Protein AF-A0A355Z2T0-F1 (afdb_monomer)

Solvent-accessible surface area (backbone atoms only — not comparable to full-atom values): 3720 Å² total; per-residue (Å²): 109,76,67,60,54,53,51,52,57,50,50,53,53,48,51,71,74,43,55,86,75,69,69,86,84,42,75,64,56,49,55,48,50,51,63,73,49,60,91,63,88,81,71,88,84,59,78,78,78,79,77,88,77,85,123

pLDDT: mean 89.64, std 10.33, range [47.19, 97.44]

Radius of gyration: 17.12 Å; Cα contacts (8 Å, |Δi|>4): 3; chains: 1; bounding box: 37×28×33 Å

Foldseek 3Di:
DVVVVVVVVVVVVCCVVCVVVDDDCDPVNVVVVCVVCPPPDDDPVDDPDDPPPPD

Mean predicted aligned error: 8.23 Å

Secondary structure (DSSP, 8-state):
-HHHHHHHHHHHHHHHH-GGG-----HHHHHHHHHHTTT----SSSPPPPP----

Sequence (55 aa):
DPVMVNFLNFLERDLLAHPENIRPVTASSFAEAERLTAGIEVDLEEALEEDDDDE

Structure (mmCIF, N/CA/C/O backbone):
data_AF-A0A355Z2T0-F1
#
_entry.id   AF-A0A355Z2T0-F1
#
loop_
_atom_site.group_PDB
_atom_site.id
_atom_site.type_symbol
_atom_site.label_atom_id
_atom_site.label_alt_id
_atom_site.label_comp_id
_atom_site.label_asym_id
_atom_site.label_entity_id
_atom_site.label_seq_id
_atom_site.pdbx_PDB_ins_code
_atom_site.Cartn_x
_atom_site.Cartn_y
_atom_site.Cartn_z
_atom_site.occupancy
_atom_site.B_iso_or_equiv
_atom_site.auth_seq_id
_atom_site.auth_comp_id
_atom_site.auth_asym_id
_atom_site.auth_atom_id
_atom_site.pdbx_PDB_model_num
ATOM 1 N N . ASP A 1 1 ? -6.483 -20.556 -10.750 1.00 85.44 1 ASP A N 1
ATOM 2 C CA . ASP A 1 1 ? -7.497 -19.698 -11.379 1.00 85.44 1 ASP A CA 1
ATOM 3 C C . ASP A 1 1 ? -6.850 -18.953 -12.549 1.00 85.44 1 ASP A C 1
ATOM 5 O O . ASP A 1 1 ? -5.812 -18.334 -12.326 1.00 85.44 1 ASP A O 1
ATOM 9 N N . PRO A 1 2 ? -7.360 -19.067 -13.788 1.00 84.00 2 PRO A N 1
ATOM 10 C CA . PRO A 1 2 ? -6.818 -18.345 -14.943 1.00 84.00 2 PRO A CA 1
ATOM 11 C C . PRO A 1 2 ? -6.860 -16.813 -14.794 1.00 84.00 2 PRO A C 1
ATOM 13 O O . PRO A 1 2 ? -5.973 -16.139 -15.314 1.00 84.00 2 PRO A O 1
ATOM 16 N N . VAL A 1 3 ? -7.824 -16.258 -14.053 1.00 92.25 3 VAL A N 1
ATOM 17 C CA . VAL A 1 3 ? -7.906 -14.815 -13.771 1.00 92.25 3 VAL A CA 1
ATOM 18 C C . VAL A 1 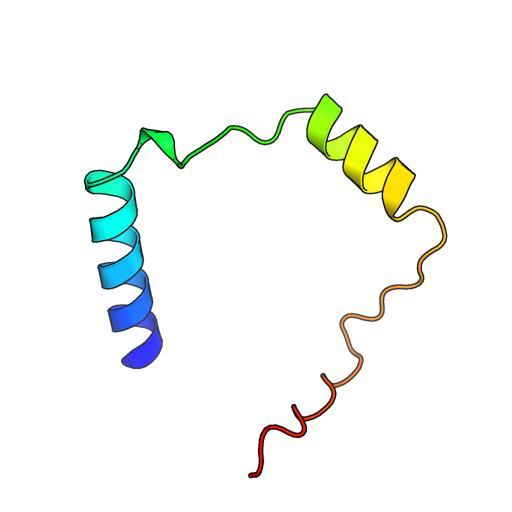3 ? -6.731 -14.380 -12.901 1.00 92.25 3 VAL A C 1
ATOM 20 O O . VAL A 1 3 ? -6.055 -13.403 -13.218 1.00 92.25 3 VAL A O 1
ATOM 23 N N . MET A 1 4 ? -6.416 -15.169 -11.871 1.00 92.94 4 MET A N 1
ATOM 24 C CA . MET A 1 4 ? -5.270 -14.921 -10.992 1.00 92.94 4 MET A CA 1
ATOM 25 C C . MET A 1 4 ? -3.949 -14.891 -11.771 1.00 92.94 4 MET A C 1
ATOM 27 O O . MET A 1 4 ? -3.119 -14.012 -11.563 1.00 92.94 4 MET A O 1
ATOM 31 N N . VAL A 1 5 ? -3.758 -15.819 -12.713 1.00 94.50 5 VAL A N 1
ATOM 32 C CA . VAL A 1 5 ? -2.542 -15.859 -13.544 1.00 94.50 5 VAL A CA 1
ATOM 33 C C . VAL A 1 5 ? -2.429 -14.608 -14.420 1.00 94.50 5 VAL A C 1
ATOM 35 O O . VAL A 1 5 ? -1.354 -14.022 -14.523 1.00 94.50 5 VAL A O 1
ATOM 38 N N . ASN A 1 6 ? -3.533 -14.165 -15.023 1.00 94.56 6 ASN A N 1
ATOM 39 C CA . ASN A 1 6 ? -3.541 -12.959 -15.848 1.00 94.56 6 ASN A CA 1
ATOM 40 C C . ASN A 1 6 ? -3.250 -11.694 -15.031 1.00 94.56 6 ASN A C 1
ATOM 42 O O . ASN A 1 6 ? -2.473 -10.854 -15.484 1.00 94.56 6 ASN A O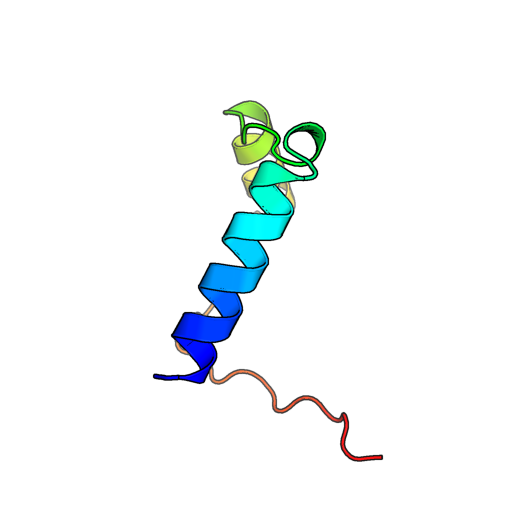 1
ATOM 46 N N . PHE A 1 7 ? -3.818 -11.585 -13.828 1.00 95.00 7 PHE A N 1
ATOM 47 C CA . PHE A 1 7 ? -3.552 -10.472 -12.918 1.00 95.00 7 PHE A CA 1
ATOM 48 C C . PHE A 1 7 ? -2.070 -10.394 -12.527 1.00 95.00 7 PHE A C 1
ATOM 50 O O . PHE A 1 7 ? -1.458 -9.334 -12.632 1.00 95.00 7 PHE A O 1
ATOM 57 N N . LEU A 1 8 ? -1.463 -11.524 -12.154 1.00 96.62 8 LEU A N 1
ATOM 58 C CA . LEU A 1 8 ? -0.049 -11.563 -11.770 1.00 96.62 8 LEU A CA 1
ATOM 59 C C . LEU A 1 8 ? 0.884 -11.217 -12.938 1.00 96.62 8 LEU A C 1
ATOM 61 O O . LEU A 1 8 ? 1.838 -10.469 -12.748 1.00 96.62 8 LEU A O 1
ATOM 65 N N . ASN A 1 9 ? 0.579 -11.687 -14.151 1.00 96.25 9 ASN A N 1
ATOM 66 C CA . ASN A 1 9 ? 1.340 -11.326 -15.351 1.00 96.25 9 ASN A CA 1
ATOM 67 C C . ASN A 1 9 ? 1.225 -9.830 -15.691 1.00 96.25 9 ASN A C 1
ATOM 69 O O . ASN A 1 9 ? 2.178 -9.228 -16.186 1.00 96.25 9 ASN A O 1
ATOM 73 N N . PHE A 1 10 ? 0.052 -9.227 -15.476 1.00 94.81 10 PHE A N 1
ATOM 74 C CA . PHE A 1 10 ? -0.131 -7.783 -15.621 1.00 94.81 10 PHE A CA 1
ATOM 75 C C . PHE A 1 10 ? 0.732 -7.026 -14.606 1.00 94.81 10 PHE A C 1
ATOM 77 O O . PHE A 1 10 ? 1.509 -6.158 -15.003 1.00 94.81 10 PHE A O 1
ATOM 84 N N . LEU A 1 11 ? 0.655 -7.414 -13.331 1.00 94.38 11 LEU A N 1
ATOM 85 C CA . LEU A 1 11 ? 1.406 -6.777 -12.255 1.00 94.38 11 LEU A CA 1
ATOM 86 C C . LEU A 1 11 ? 2.920 -6.886 -12.480 1.00 94.38 11 LEU A C 1
ATOM 88 O O . LEU A 1 11 ? 3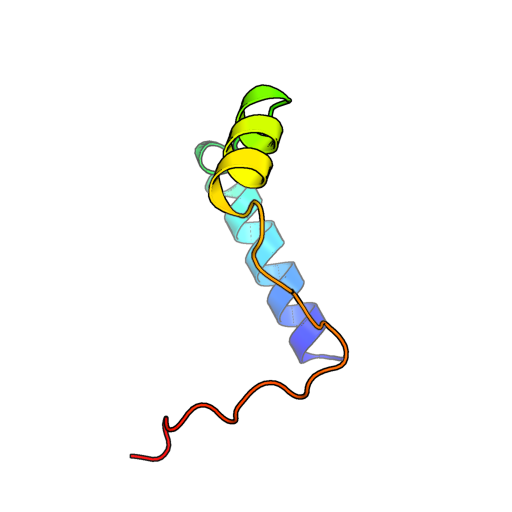.626 -5.896 -12.350 1.00 94.38 11 LEU A O 1
ATOM 92 N N . GLU A 1 12 ? 3.426 -8.054 -12.882 1.00 95.25 12 GLU A N 1
ATOM 93 C CA . GLU A 1 12 ? 4.846 -8.243 -13.208 1.00 95.25 12 GLU A CA 1
ATOM 94 C C . GLU A 1 12 ? 5.329 -7.236 -14.262 1.00 95.25 12 GLU A C 1
ATOM 96 O O . GLU A 1 12 ? 6.363 -6.588 -14.090 1.00 95.25 12 GLU A O 1
ATOM 101 N N . ARG A 1 13 ? 4.571 -7.082 -15.352 1.00 96.50 13 ARG A N 1
ATOM 102 C CA . ARG A 1 13 ? 4.922 -6.165 -16.443 1.00 96.50 13 ARG A CA 1
ATOM 103 C C . ARG A 1 13 ? 4.909 -4.713 -15.987 1.00 96.50 13 ARG A C 1
ATOM 105 O O . ARG A 1 13 ? 5.800 -3.965 -16.380 1.00 96.50 13 ARG A O 1
ATOM 112 N N . ASP A 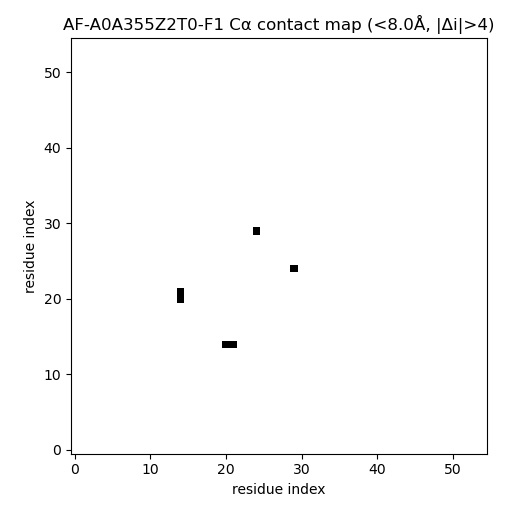1 14 ? 3.929 -4.338 -15.172 1.00 94.75 14 ASP A N 1
ATOM 113 C CA . ASP A 1 14 ? 3.810 -2.985 -1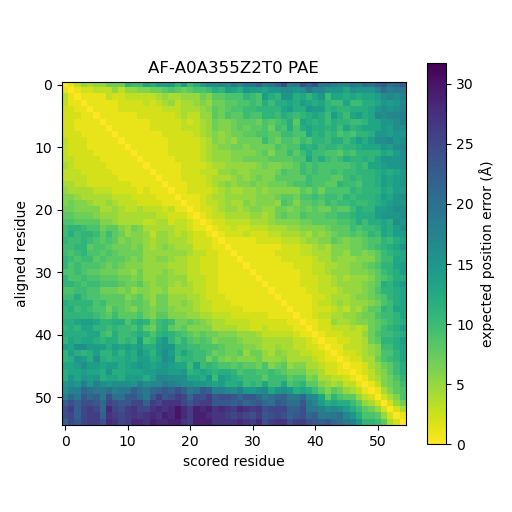4.631 1.00 94.75 14 ASP A CA 1
ATOM 114 C C . ASP A 1 14 ? 4.969 -2.650 -13.680 1.00 94.75 14 ASP A C 1
ATOM 116 O O . ASP A 1 14 ? 5.633 -1.630 -13.852 1.00 94.75 14 ASP A O 1
ATOM 120 N N . LEU A 1 15 ? 5.314 -3.566 -12.766 1.00 94.75 15 LEU A N 1
ATOM 121 C CA . LEU A 1 15 ? 6.434 -3.395 -11.833 1.00 94.75 15 LEU A CA 1
ATOM 122 C C . LEU A 1 15 ? 7.783 -3.244 -12.555 1.00 94.75 15 LEU A C 1
ATOM 124 O O . LEU A 1 15 ? 8.645 -2.492 -12.102 1.00 94.75 15 LEU A O 1
ATOM 128 N N . LEU A 1 16 ? 7.976 -3.953 -13.673 1.00 95.69 16 LEU A N 1
ATOM 129 C CA . LEU A 1 16 ? 9.181 -3.834 -14.500 1.00 95.69 16 LEU A CA 1
ATOM 130 C C . LEU A 1 16 ? 9.211 -2.539 -15.322 1.00 95.69 16 LEU A C 1
ATOM 132 O O . LEU A 1 16 ? 10.289 -1.985 -15.537 1.00 95.69 16 LEU A O 1
ATOM 136 N N . ALA A 1 17 ? 8.055 -2.078 -15.805 1.00 96.88 17 ALA A N 1
ATOM 137 C CA . ALA A 1 17 ? 7.944 -0.864 -16.609 1.00 96.88 17 ALA A CA 1
ATOM 138 C C . ALA A 1 17 ? 8.055 0.415 -15.765 1.00 96.88 17 ALA A C 1
ATOM 140 O O . ALA A 1 17 ? 8.626 1.397 -16.239 1.00 96.88 17 ALA A O 1
ATOM 141 N N . HIS A 1 18 ? 7.543 0.380 -14.531 1.00 95.25 18 HIS A N 1
ATOM 142 C CA . HIS A 1 18 ? 7.400 1.540 -13.651 1.00 95.25 18 HIS A CA 1
ATOM 143 C C . HIS A 1 18 ? 7.914 1.288 -12.222 1.00 95.25 18 HIS A C 1
ATOM 145 O O . HIS A 1 18 ? 7.164 1.432 -11.248 1.00 95.25 18 HIS A O 1
ATOM 151 N N . PRO A 1 19 ? 9.202 0.937 -12.039 1.00 91.31 19 PRO A N 1
ATOM 152 C CA . PRO A 1 19 ? 9.765 0.705 -10.709 1.00 91.31 19 PRO A CA 1
ATOM 153 C C . PRO A 1 19 ? 9.681 1.943 -9.797 1.00 91.31 19 PRO A C 1
ATOM 155 O O . PRO A 1 19 ? 9.653 1.803 -8.576 1.00 91.31 19 PRO A O 1
ATOM 158 N N . GLU A 1 20 ? 9.598 3.153 -10.358 1.00 93.50 20 GLU A N 1
ATOM 159 C CA . GLU A 1 20 ? 9.422 4.415 -9.628 1.00 93.50 20 GLU A CA 1
ATOM 160 C C . GLU A 1 20 ? 8.100 4.517 -8.848 1.00 93.50 20 GLU A C 1
ATOM 162 O O . GLU A 1 20 ? 8.000 5.310 -7.903 1.00 93.50 20 GLU A O 1
ATOM 167 N N . ASN A 1 21 ? 7.097 3.714 -9.213 1.00 90.56 21 ASN A N 1
ATOM 168 C CA . ASN A 1 21 ? 5.808 3.671 -8.524 1.00 90.56 21 ASN A CA 1
ATOM 169 C C . ASN A 1 21 ? 5.868 2.842 -7.234 1.00 90.56 21 ASN A C 1
ATOM 171 O O . ASN A 1 21 ? 5.026 3.012 -6.350 1.00 90.56 21 ASN A O 1
ATOM 175 N N . ILE A 1 22 ? 6.884 1.988 -7.078 1.00 88.75 22 ILE A N 1
ATOM 176 C CA . ILE A 1 22 ? 7.061 1.159 -5.888 1.00 88.75 22 ILE A CA 1
ATOM 177 C C . ILE A 1 22 ? 7.735 2.004 -4.809 1.00 88.75 22 ILE A C 1
ATOM 179 O O . ILE A 1 22 ? 8.940 2.261 -4.842 1.00 88.75 22 ILE A O 1
ATOM 183 N N . ARG A 1 23 ? 6.954 2.440 -3.819 1.00 88.25 23 ARG A N 1
ATOM 184 C CA . ARG A 1 23 ? 7.459 3.213 -2.679 1.00 88.25 23 ARG A CA 1
ATOM 185 C C . ARG A 1 23 ? 7.463 2.366 -1.409 1.00 88.25 23 ARG A C 1
ATOM 187 O O . AR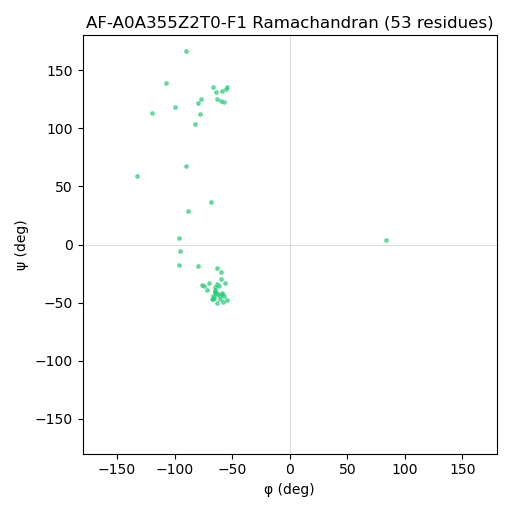G A 1 23 ? 6.508 1.629 -1.171 1.00 88.25 23 ARG A O 1
ATOM 194 N N . PRO A 1 24 ? 8.511 2.465 -0.573 1.00 88.50 24 PRO A N 1
ATOM 195 C CA . PRO A 1 24 ? 8.556 1.736 0.682 1.00 88.50 24 PRO A CA 1
ATOM 196 C C . PRO A 1 24 ? 7.478 2.253 1.633 1.00 88.50 24 PRO A C 1
ATOM 198 O O . PRO A 1 24 ? 7.340 3.461 1.836 1.00 88.50 24 PRO A O 1
ATOM 201 N N . VAL A 1 25 ? 6.771 1.328 2.274 1.00 92.56 25 VAL A N 1
ATOM 202 C CA . VAL A 1 25 ? 5.969 1.647 3.455 1.00 92.56 25 VAL A CA 1
ATOM 203 C C . VAL A 1 25 ? 6.935 1.763 4.625 1.00 92.56 25 VAL A C 1
ATOM 205 O O . VAL A 1 25 ? 7.580 0.790 5.016 1.00 92.56 25 VAL A O 1
ATOM 208 N N . THR A 1 26 ? 7.097 2.973 5.149 1.00 95.62 26 THR A N 1
ATOM 209 C CA . THR A 1 26 ? 8.008 3.222 6.266 1.00 95.62 26 THR A CA 1
ATOM 210 C C . THR A 1 26 ? 7.280 3.066 7.600 1.00 95.62 26 THR A C 1
ATOM 212 O O . THR A 1 26 ? 6.050 3.084 7.669 1.00 95.62 26 THR A O 1
ATOM 215 N N . ALA A 1 27 ? 8.041 2.998 8.695 1.00 97.19 27 ALA A N 1
ATOM 216 C CA . ALA A 1 27 ? 7.466 3.063 10.037 1.00 97.19 27 ALA A CA 1
ATOM 217 C C . ALA A 1 27 ? 6.622 4.337 10.249 1.00 97.19 27 ALA A C 1
ATOM 219 O O . ALA A 1 27 ? 5.613 4.290 10.945 1.00 97.19 27 ALA A O 1
ATOM 220 N N . SER A 1 28 ? 6.993 5.463 9.622 1.00 96.31 28 SER A N 1
ATOM 221 C CA . SER A 1 28 ? 6.196 6.691 9.696 1.00 96.31 28 SER A CA 1
ATOM 222 C C . SER A 1 28 ? 4.903 6.591 8.890 1.00 96.31 28 SER A C 1
ATOM 224 O O . SER A 1 28 ? 3.878 7.050 9.377 1.00 96.31 28 SER A O 1
ATOM 226 N N . SER A 1 29 ? 4.929 5.966 7.704 1.00 95.38 29 SER A N 1
ATOM 227 C CA . SER A 1 29 ? 3.715 5.683 6.924 1.00 95.38 29 SER A CA 1
ATOM 228 C C . SER A 1 29 ? 2.736 4.823 7.722 1.00 95.38 29 SER A C 1
ATOM 230 O O . SER A 1 29 ? 1.542 5.099 7.733 1.00 95.38 29 SER A O 1
ATOM 232 N N . PHE A 1 30 ? 3.250 3.814 8.430 1.00 95.44 30 PHE A N 1
ATOM 233 C CA . PHE A 1 30 ? 2.432 2.940 9.266 1.00 95.44 30 PHE A CA 1
ATOM 234 C C . PHE 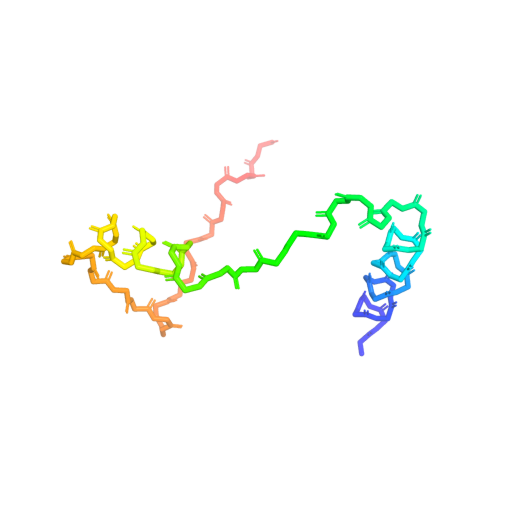A 1 30 ? 1.844 3.676 10.478 1.00 95.44 30 PHE A C 1
ATOM 236 O O . PHE A 1 30 ? 0.644 3.600 10.713 1.00 95.44 30 PHE A O 1
ATOM 243 N N . ALA A 1 31 ? 2.658 4.450 11.202 1.00 97.00 31 ALA A N 1
ATOM 244 C CA . ALA A 1 31 ? 2.189 5.237 12.345 1.00 97.00 31 ALA A CA 1
ATOM 245 C C . ALA A 1 31 ? 1.155 6.305 11.943 1.00 97.00 31 ALA A C 1
ATOM 247 O O . ALA A 1 31 ? 0.242 6.630 12.700 1.00 97.00 31 ALA A O 1
ATOM 248 N N . GLU A 1 32 ? 1.298 6.877 10.747 1.00 96.94 32 GLU A N 1
ATOM 249 C CA . GLU A 1 32 ? 0.308 7.783 10.177 1.00 96.94 32 GLU A CA 1
ATOM 250 C C . GLU A 1 32 ? -1.003 7.068 9.852 1.00 96.94 32 GLU A C 1
ATOM 252 O O . GLU A 1 32 ? -2.055 7.568 10.249 1.00 96.94 32 GLU A O 1
ATOM 257 N N . ALA A 1 33 ? -0.945 5.907 9.197 1.00 95.19 33 ALA A N 1
ATOM 258 C CA . ALA A 1 33 ? -2.127 5.099 8.920 1.00 95.19 33 ALA A CA 1
ATOM 259 C C . ALA A 1 33 ? -2.860 4.718 10.217 1.00 95.19 33 ALA A C 1
ATOM 261 O O . ALA A 1 33 ? -4.044 5.005 10.340 1.00 95.19 33 ALA A O 1
ATOM 262 N N . GLU A 1 34 ? -2.142 4.192 11.215 1.00 94.88 34 GLU A N 1
ATOM 263 C CA . GLU A 1 34 ? -2.699 3.812 12.521 1.00 94.88 34 GLU A CA 1
ATOM 264 C C . GLU A 1 34 ? -3.392 4.990 13.216 1.00 94.88 34 GLU A C 1
ATOM 266 O O . GLU A 1 34 ? -4.505 4.859 13.721 1.00 94.88 34 GLU A O 1
ATOM 271 N N . ARG A 1 35 ? -2.764 6.173 13.204 1.00 97.44 35 ARG A N 1
ATOM 272 C CA . ARG A 1 35 ? -3.360 7.393 13.761 1.00 97.44 35 ARG A CA 1
ATOM 273 C C . ARG A 1 35 ? -4.637 7.793 13.021 1.00 97.44 35 ARG A C 1
ATOM 275 O O . ARG A 1 35 ? -5.581 8.240 13.664 1.00 97.44 35 ARG A O 1
ATOM 282 N N . LEU A 1 36 ? -4.647 7.707 11.691 1.00 97.12 36 LEU A N 1
ATOM 283 C CA . LEU A 1 36 ? -5.791 8.110 10.868 1.00 97.12 36 LEU A CA 1
ATOM 284 C C . LEU A 1 36 ? -6.977 7.156 11.015 1.00 97.12 36 LEU A C 1
ATOM 286 O O . LEU A 1 36 ? -8.117 7.607 10.963 1.00 97.12 36 LEU A O 1
ATOM 290 N N . THR A 1 37 ? -6.717 5.867 11.221 1.00 95.06 37 THR A N 1
ATOM 291 C CA . THR A 1 37 ? -7.756 4.841 11.370 1.00 95.06 37 THR A CA 1
ATOM 292 C C . THR A 1 37 ? -8.090 4.529 12.829 1.00 95.06 37 THR A C 1
ATOM 294 O O . THR A 1 37 ? -8.851 3.604 13.105 1.00 95.06 37 THR A O 1
ATOM 297 N N . ALA A 1 38 ? -7.518 5.265 13.785 1.00 95.88 38 ALA A N 1
ATOM 298 C CA . ALA A 1 38 ? -7.721 5.016 15.204 1.00 95.88 38 ALA A CA 1
ATOM 299 C C . ALA A 1 38 ? -9.209 5.119 15.583 1.00 95.88 38 ALA A C 1
ATOM 301 O O . ALA A 1 38 ? -9.843 6.157 15.394 1.00 95.88 38 ALA A O 1
ATOM 302 N N . GLY A 1 39 ? -9.749 4.046 16.165 1.00 93.81 39 GLY A N 1
ATOM 303 C CA . GLY A 1 39 ? -11.146 3.978 16.601 1.00 93.81 39 GLY A CA 1
ATOM 304 C C . GLY A 1 39 ? -12.148 3.608 15.505 1.00 93.81 39 GLY A C 1
ATOM 305 O O . GLY A 1 39 ? -13.341 3.587 15.791 1.00 93.81 39 GLY A O 1
ATOM 306 N N . ILE A 1 40 ? -11.686 3.304 14.287 1.00 93.75 40 ILE A N 1
ATOM 307 C CA . ILE A 1 40 ? -12.512 2.660 13.263 1.00 93.75 40 ILE A CA 1
ATOM 308 C C . ILE A 1 40 ? -12.573 1.164 13.585 1.00 93.75 40 ILE A C 1
ATOM 310 O O . ILE A 1 40 ? -11.539 0.502 13.683 1.00 93.75 40 ILE A O 1
ATOM 314 N N . GLU A 1 41 ? -13.782 0.646 13.778 1.00 90.19 41 GLU A N 1
ATOM 315 C CA . GLU A 1 41 ? -14.030 -0.789 13.888 1.00 90.19 41 GLU A CA 1
ATOM 316 C C . GLU A 1 41 ? -13.990 -1.391 12.480 1.00 90.19 41 GLU A C 1
ATOM 318 O O . GLU A 1 41 ? -14.649 -0.887 11.572 1.00 90.19 41 GLU A O 1
ATOM 323 N N . VAL A 1 42 ? -13.150 -2.407 12.282 1.00 86.00 42 VAL A N 1
ATOM 324 C CA . VAL A 1 42 ? -12.987 -3.093 10.997 1.00 86.00 42 VAL A CA 1
ATOM 325 C C . VAL A 1 42 ? -13.362 -4.548 11.214 1.00 86.00 42 VAL A C 1
ATOM 327 O O . VAL A 1 42 ? -12.661 -5.255 11.9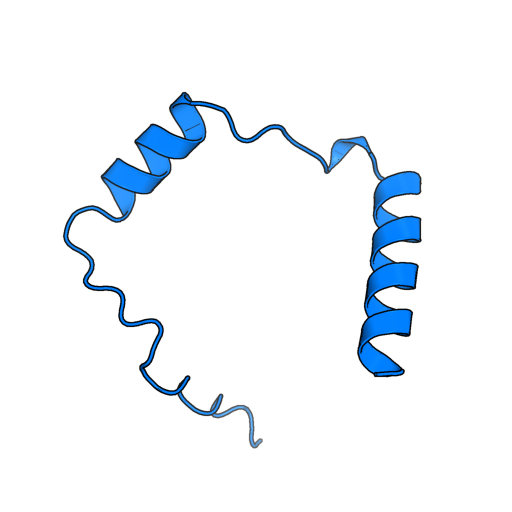41 1.00 86.00 42 VAL A O 1
ATOM 330 N N . ASP A 1 43 ? -14.453 -4.969 10.588 1.00 88.62 43 ASP A N 1
ATOM 331 C CA . ASP A 1 43 ? -14.875 -6.362 10.500 1.00 88.62 43 ASP A CA 1
ATOM 332 C C . ASP A 1 43 ? -14.441 -6.899 9.125 1.00 88.62 43 ASP A C 1
ATOM 334 O O . ASP A 1 43 ? -14.814 -6.349 8.091 1.00 88.62 43 ASP A O 1
ATOM 338 N N . LEU A 1 44 ? -13.570 -7.913 9.104 1.00 88.06 44 LEU A N 1
ATOM 339 C CA . LEU A 1 44 ? -13.097 -8.539 7.858 1.00 88.06 44 LEU A CA 1
ATOM 340 C C . LEU A 1 44 ? -13.912 -9.788 7.502 1.00 88.06 44 LEU A C 1
ATOM 342 O O . LEU A 1 44 ? -13.689 -10.406 6.459 1.00 88.06 44 LEU A O 1
ATOM 346 N N . GLU A 1 45 ? -14.811 -10.181 8.394 1.00 90.56 45 GLU A N 1
ATOM 347 C CA . GLU A 1 45 ? -15.747 -11.280 8.262 1.00 90.56 45 GLU A CA 1
ATOM 348 C C . GLU A 1 45 ? -17.118 -10.797 7.768 1.00 90.56 45 GLU A C 1
ATOM 350 O O . GLU A 1 45 ? -17.906 -11.607 7.266 1.00 90.56 45 GLU A O 1
ATOM 355 N N . GLU A 1 46 ? -17.393 -9.495 7.877 1.00 90.00 46 GLU A N 1
ATOM 356 C CA . GLU A 1 46 ? -18.537 -8.842 7.256 1.00 90.00 46 GLU A CA 1
ATOM 357 C C . GLU A 1 46 ? -18.499 -9.033 5.733 1.00 90.00 46 GLU A C 1
ATOM 359 O O . GLU A 1 46 ? -17.471 -8.872 5.068 1.00 90.00 46 GLU A O 1
ATOM 364 N N . ALA A 1 47 ? -19.641 -9.431 5.168 1.00 87.25 47 ALA A N 1
ATOM 365 C CA . ALA A 1 47 ? -19.772 -9.540 3.725 1.00 87.25 47 ALA A CA 1
ATOM 366 C C . ALA A 1 47 ? -19.622 -8.145 3.116 1.00 87.25 47 ALA A C 1
ATOM 368 O O . ALA A 1 47 ? -20.278 -7.208 3.564 1.00 87.25 47 ALA A O 1
ATOM 369 N N . LEU A 1 48 ? -18.783 -8.027 2.085 1.00 82.88 48 LEU A N 1
ATOM 370 C CA . LEU A 1 48 ? -18.712 -6.797 1.305 1.00 82.88 48 LEU A CA 1
ATOM 371 C C . LEU A 1 48 ? -20.114 -6.469 0.786 1.00 82.88 48 LEU A C 1
ATOM 373 O O . LEU A 1 48 ? -20.805 -7.362 0.284 1.00 82.88 48 LEU A O 1
ATOM 377 N N . GLU A 1 49 ? -20.519 -5.208 0.927 1.00 81.88 49 GLU A N 1
ATOM 378 C CA . GLU A 1 49 ? -21.716 -4.705 0.259 1.00 81.88 49 GLU A CA 1
ATOM 379 C C . GLU A 1 49 ? -21.574 -4.996 -1.243 1.00 81.88 49 GLU A C 1
ATOM 381 O O . GLU A 1 49 ? -20.485 -4.857 -1.811 1.00 81.88 49 GLU A O 1
ATOM 386 N N . GLU A 1 50 ? -22.641 -5.489 -1.874 1.00 80.94 50 GLU A N 1
ATOM 387 C CA . GLU A 1 50 ? -22.649 -5.601 -3.331 1.00 80.94 50 GLU A CA 1
ATOM 388 C C . GLU A 1 50 ? -22.539 -4.172 -3.881 1.00 80.94 50 GLU A C 1
ATOM 390 O O . GLU A 1 50 ? -23.314 -3.306 -3.478 1.00 80.94 50 GLU A O 1
ATOM 395 N N . ASP A 1 51 ? -21.545 -3.905 -4.736 1.00 72.12 51 ASP A N 1
ATOM 396 C CA . ASP A 1 51 ? -21.461 -2.618 -5.429 1.00 72.12 51 ASP A CA 1
ATOM 397 C C . ASP A 1 51 ? -22.777 -2.419 -6.201 1.00 72.12 51 ASP A C 1
ATOM 399 O O . ASP A 1 51 ? -23.123 -3.243 -7.050 1.00 72.12 51 ASP A O 1
ATOM 403 N N . ASP A 1 52 ? -23.490 -1.320 -5.934 1.00 63.34 52 ASP A N 1
ATOM 404 C CA . ASP A 1 52 ? -24.681 -0.863 -6.676 1.00 63.34 52 ASP A CA 1
ATOM 405 C C . ASP A 1 52 ? -24.317 -0.400 -8.118 1.00 63.34 52 ASP A C 1
ATOM 407 O O . ASP A 1 52 ? -24.880 0.558 -8.645 1.00 63.34 52 ASP A O 1
ATOM 411 N N . ASP A 1 53 ? -23.367 -1.064 -8.782 1.00 60.97 53 ASP A N 1
ATOM 412 C CA . ASP A 1 53 ? -22.926 -0.794 -10.160 1.00 60.97 53 ASP A CA 1
ATOM 413 C C . ASP A 1 53 ? -23.763 -1.580 -11.200 1.00 60.97 53 ASP A C 1
ATOM 415 O O . ASP A 1 53 ? -23.300 -1.910 -12.296 1.00 60.97 53 ASP A O 1
ATOM 419 N N . ASP A 1 54 ? -25.025 -1.862 -10.867 1.00 59.81 54 ASP A N 1
ATOM 420 C CA . ASP A 1 54 ? -26.052 -2.361 -11.786 1.00 59.81 54 ASP A CA 1
ATOM 421 C C . ASP A 1 54 ? -26.818 -1.180 -12.437 1.00 59.81 54 ASP A C 1
ATOM 423 O O . ASP A 1 54 ? -28.013 -0.997 -12.199 1.00 59.81 54 ASP A O 1
ATOM 427 N N . GLU A 1 55 ? -26.164 -0.380 -13.293 1.00 47.19 55 GLU A N 1
ATOM 428 C CA . GLU A 1 55 ? -26.842 0.467 -14.309 1.00 47.19 55 GLU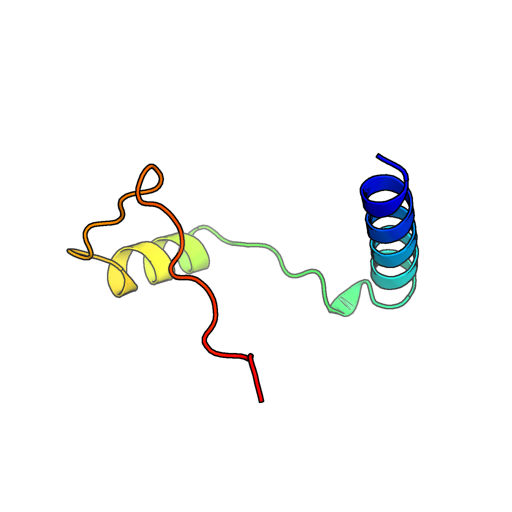 A CA 1
ATOM 429 C C . GLU A 1 55 ? -26.138 0.466 -15.678 1.00 47.19 55 GLU A C 1
ATOM 431 O O . GLU A 1 55 ? -24.931 0.790 -15.767 1.00 47.19 55 GLU A O 1
#